Protein AF-A0A672RVX0-F1 (afdb_monomer)

InterPro domains:
  IPR001283 Cysteine-rich secretory protein-related [PTHR10334] (12-126)
  IPR014044 CAP domain [PF00188] (15-105)
  IPR014044 CAP domain [SM00198] (9-116)
  IPR034113 Golgi-associated plant pathogenesis-related protein 1, SCP domain [cd05382] (9-114)
  IPR035940 CAP superfamily [G3DSA:3.40.33.10] (7-69)
  IPR035940 CAP superfamily [G3DSA:3.40.33.10] (70-128)
  IPR035940 CAP superfamily [SSF55797] (7-125)

Mean predicted aligned error: 6.08 Å

Radius of gyration: 14.66 Å; Cα contacts (8 Å, |Δi|>4): 243; chains: 1; bounding box: 44×23×43 Å

Foldseek 3Di:
DDPVVVVVVVVVVLQVVLQVLLVLQVAHRADEDPVQQVVQQVVQVVCVVVVHDDDDPPQFAKFKDKDQAQDDDHRDGDNLFSNFRPWHYKHKHWDDPVPRIIIIMITIPPHDPDPPPPSSVVGGGPRDD

Sequence (129 aa):
MTKSENLSQFRQSLLEAQNDYRRQHGAQPLSLCSVLSKEALDWAAHLISINALKNSSKGYGETMSYKWTSTMVPPTGNFTQMIWRSTEQVGVGLASDGKGKFITVAFYKPPGNITNPGYFEDNVKPAGR

Solvent-accessible surface area (backbone atoms only — not comparable to full-atom values): 7042 Å² total; per-residue (Å²): 136,52,77,67,57,54,50,53,52,52,52,49,54,50,50,50,55,42,31,54,54,10,50,44,31,78,18,64,66,62,44,84,34,69,68,42,18,51,54,18,25,56,48,18,44,49,34,57,76,71,72,49,90,76,83,75,93,79,74,54,18,75,27,56,27,75,49,85,40,96,63,93,61,77,52,69,68,42,70,63,48,63,36,19,37,78,31,46,33,35,9,60,11,72,24,66,77,85,80,42,42,36,28,20,22,34,30,28,39,52,52,41,85,56,86,55,90,65,48,51,69,75,21,51,52,71,71,63,132

Structure (mmCIF, N/CA/C/O backbone):
data_AF-A0A672RVX0-F1
#
_entry.id   AF-A0A672RVX0-F1
#
loop_
_atom_site.group_PDB
_atom_site.id
_atom_site.type_symbol
_atom_site.label_atom_id
_atom_site.label_alt_id
_atom_site.label_comp_id
_atom_site.label_asym_id
_atom_site.label_entity_id
_atom_site.label_seq_id
_atom_site.pdbx_PDB_ins_code
_atom_site.Cartn_x
_atom_site.Cartn_y
_atom_site.Cartn_z
_atom_site.occupancy
_atom_site.B_iso_or_equiv
_atom_site.auth_seq_id
_atom_site.auth_comp_id
_atom_site.auth_asym_id
_atom_site.auth_atom_id
_atom_site.pdbx_PDB_model_num
ATOM 1 N N . MET A 1 1 ? 23.804 -8.366 2.543 1.00 47.56 1 MET A N 1
ATOM 2 C CA . MET A 1 1 ? 22.341 -8.208 2.418 1.00 47.56 1 MET A CA 1
ATOM 3 C C . MET A 1 1 ? 21.969 -8.230 0.948 1.00 47.56 1 MET A C 1
ATOM 5 O O . MET A 1 1 ? 22.509 -7.459 0.162 1.00 47.56 1 MET A O 1
ATOM 9 N N . THR A 1 2 ? 21.106 -9.160 0.572 1.00 58.62 2 THR A N 1
ATOM 10 C CA . THR A 1 2 ? 20.549 -9.351 -0.768 1.00 58.62 2 THR A CA 1
ATOM 11 C C . THR A 1 2 ? 19.379 -8.388 -1.009 1.00 58.62 2 THR A C 1
ATOM 13 O O . THR A 1 2 ? 18.744 -7.898 -0.075 1.00 58.62 2 THR A O 1
ATOM 16 N N . LYS A 1 3 ? 19.049 -8.114 -2.279 1.00 62.38 3 LYS A N 1
ATOM 17 C CA . LYS A 1 3 ? 17.917 -7.242 -2.658 1.00 62.38 3 LYS A CA 1
ATOM 18 C C . LYS A 1 3 ? 16.581 -7.709 -2.052 1.00 62.38 3 LYS A C 1
ATOM 20 O O . LYS A 1 3 ? 15.742 -6.877 -1.715 1.00 62.38 3 LYS A O 1
ATOM 25 N N . SER A 1 4 ? 16.399 -9.021 -1.894 1.00 61.78 4 SER A N 1
ATOM 26 C CA . SER A 1 4 ? 15.227 -9.636 -1.258 1.00 61.78 4 SER A CA 1
ATOM 27 C C . SER A 1 4 ? 15.161 -9.385 0.249 1.00 61.78 4 SER A C 1
ATOM 29 O O . SER A 1 4 ? 14.084 -9.077 0.754 1.00 61.78 4 SER A O 1
ATOM 31 N N . GLU A 1 5 ? 16.292 -9.456 0.957 1.00 61.78 5 GLU A N 1
ATOM 32 C CA . GLU A 1 5 ? 16.358 -9.151 2.395 1.00 61.78 5 GLU A CA 1
ATOM 33 C C . GLU A 1 5 ? 16.015 -7.678 2.661 1.00 61.78 5 GLU A C 1
ATOM 35 O O . GLU A 1 5 ? 15.203 -7.384 3.537 1.00 61.78 5 GLU A O 1
ATOM 40 N N . ASN A 1 6 ? 16.525 -6.764 1.827 1.00 77.38 6 ASN A N 1
ATOM 41 C CA . ASN A 1 6 ? 16.226 -5.332 1.932 1.00 77.38 6 ASN A CA 1
ATOM 42 C C . ASN A 1 6 ? 14.737 -5.022 1.697 1.00 77.38 6 ASN A C 1
ATOM 44 O O . ASN A 1 6 ? 14.159 -4.187 2.390 1.00 77.38 6 ASN A O 1
ATOM 48 N N . LEU A 1 7 ? 14.086 -5.705 0.746 1.00 77.00 7 LEU A N 1
ATOM 49 C CA . LEU A 1 7 ? 12.658 -5.506 0.477 1.00 77.00 7 LEU A CA 1
ATOM 50 C C . LEU A 1 7 ? 11.775 -6.037 1.612 1.00 77.00 7 LEU A C 1
ATOM 52 O O . LEU A 1 7 ? 10.758 -5.425 1.935 1.00 77.00 7 LEU A O 1
ATOM 56 N N . SER A 1 8 ? 12.145 -7.169 2.215 1.00 82.75 8 SER A N 1
ATOM 57 C CA . SER A 1 8 ? 11.414 -7.720 3.358 1.00 82.75 8 SER A CA 1
ATOM 58 C C . SER A 1 8 ? 11.488 -6.788 4.566 1.00 82.75 8 SER A C 1
ATOM 60 O O . SER A 1 8 ? 10.459 -6.493 5.167 1.00 82.75 8 SER A O 1
ATOM 62 N N . GLN A 1 9 ? 12.681 -6.276 4.879 1.00 84.31 9 GLN A N 1
ATOM 63 C CA . GLN A 1 9 ? 12.872 -5.302 5.957 1.00 84.31 9 GLN A CA 1
ATOM 64 C C . GLN A 1 9 ? 12.081 -4.020 5.693 1.00 84.31 9 GLN A C 1
ATOM 66 O O . GLN A 1 9 ? 11.354 -3.559 6.564 1.00 84.31 9 GLN A O 1
ATOM 71 N N . PHE A 1 10 ? 12.131 -3.497 4.465 1.00 84.06 10 PHE A N 1
ATOM 72 C CA . PHE A 1 10 ? 11.356 -2.321 4.073 1.00 84.06 10 PHE A CA 1
ATOM 73 C C . PHE A 1 10 ? 9.845 -2.507 4.280 1.00 84.06 10 PHE A C 1
ATOM 75 O O . PHE A 1 10 ? 9.184 -1.643 4.856 1.00 84.06 10 PHE A O 1
ATOM 82 N N . ARG A 1 11 ? 9.293 -3.643 3.831 1.00 86.44 11 ARG A N 1
ATOM 83 C CA . ARG A 1 11 ? 7.872 -3.977 4.015 1.00 86.44 11 ARG A CA 1
ATOM 84 C C . ARG A 1 11 ? 7.495 -4.047 5.490 1.00 86.44 11 ARG A C 1
ATOM 86 O O . ARG A 1 11 ? 6.448 -3.529 5.865 1.00 86.44 11 ARG A O 1
ATOM 93 N N . GLN A 1 12 ? 8.351 -4.666 6.298 1.00 88.31 12 GLN A N 1
ATOM 94 C CA . GLN A 1 12 ? 8.126 -4.830 7.727 1.00 88.31 12 GLN A CA 1
ATOM 95 C C . GLN A 1 12 ? 8.158 -3.483 8.459 1.00 88.31 12 GLN A C 1
ATOM 97 O O . GLN A 1 12 ? 7.202 -3.156 9.154 1.00 88.31 12 GLN A O 1
ATOM 102 N N . SER A 1 13 ? 9.178 -2.652 8.230 1.00 86.88 13 SER A N 1
ATOM 103 C CA . SER A 1 13 ? 9.273 -1.328 8.862 1.00 86.88 13 SER A CA 1
ATOM 104 C C . SER A 1 13 ? 8.117 -0.404 8.473 1.00 86.88 13 SER A C 1
ATOM 106 O O . SER A 1 13 ? 7.640 0.382 9.287 1.00 86.88 13 SER A O 1
ATOM 108 N N . LEU A 1 14 ? 7.631 -0.502 7.233 1.00 86.12 14 LEU A N 1
ATOM 109 C CA . LEU A 1 14 ? 6.456 0.241 6.782 1.00 86.12 14 LEU A CA 1
ATOM 110 C C . LEU A 1 14 ? 5.186 -0.237 7.493 1.00 86.12 14 LEU A C 1
ATOM 112 O O . LEU A 1 14 ? 4.412 0.596 7.962 1.00 86.12 14 LEU A O 1
ATOM 116 N N . LEU A 1 15 ? 4.983 -1.556 7.592 1.00 90.62 15 LEU A N 1
ATOM 117 C CA . LEU A 1 15 ? 3.854 -2.138 8.316 1.00 90.62 15 LEU A CA 1
ATOM 118 C C . LEU A 1 15 ? 3.855 -1.699 9.786 1.00 90.62 15 LEU A C 1
ATOM 120 O O . LEU A 1 15 ? 2.819 -1.299 10.310 1.00 90.62 15 LEU A O 1
ATOM 124 N N . GLU A 1 16 ? 5.014 -1.757 10.439 1.00 91.25 16 GLU A N 1
ATOM 125 C CA . GLU A 1 16 ? 5.192 -1.350 11.834 1.00 91.25 16 GLU A CA 1
ATOM 126 C C . GLU A 1 16 ? 4.850 0.124 12.029 1.00 91.25 16 GLU A C 1
ATOM 128 O O . GLU A 1 16 ? 3.976 0.440 12.834 1.00 91.25 16 GLU A O 1
ATOM 133 N N . ALA A 1 17 ? 5.428 1.012 11.214 1.00 88.25 17 ALA A N 1
ATOM 134 C CA . ALA A 1 17 ? 5.131 2.439 11.278 1.00 88.25 17 ALA A CA 1
ATOM 135 C C . ALA A 1 17 ? 3.636 2.729 11.049 1.00 88.25 17 ALA A C 1
ATOM 137 O O . ALA A 1 17 ? 3.040 3.549 11.745 1.00 88.25 17 ALA A O 1
ATOM 138 N N . GLN A 1 18 ? 2.992 2.041 10.102 1.00 88.81 18 GLN A N 1
ATOM 139 C CA . GLN A 1 18 ? 1.549 2.170 9.885 1.00 88.81 18 GLN A CA 1
ATOM 140 C C . GLN A 1 18 ? 0.739 1.709 11.092 1.00 88.81 18 GLN A C 1
ATOM 142 O O . GLN A 1 18 ? -0.209 2.385 11.487 1.00 88.81 18 GLN A O 1
ATOM 147 N N . ASN A 1 19 ? 1.110 0.579 11.686 1.00 93.19 19 ASN A N 1
ATOM 148 C CA . ASN A 1 19 ? 0.428 0.027 12.848 1.00 93.19 19 ASN A CA 1
ATOM 149 C C . ASN A 1 19 ? 0.618 0.891 14.101 1.00 93.19 19 ASN A C 1
ATOM 151 O O . ASN A 1 19 ? -0.313 0.997 14.902 1.00 93.19 19 ASN A O 1
ATOM 155 N N . ASP A 1 20 ? 1.752 1.580 14.231 1.00 91.19 20 ASP A N 1
ATOM 156 C CA . ASP A 1 20 ? 1.969 2.593 15.264 1.00 91.19 20 ASP A CA 1
ATOM 157 C C . ASP A 1 20 ? 0.976 3.747 15.138 1.00 91.19 20 ASP A C 1
ATOM 159 O O . ASP A 1 20 ? 0.311 4.092 16.119 1.00 91.19 20 ASP A O 1
ATOM 163 N N . TYR A 1 21 ? 0.805 4.295 13.930 1.00 88.50 21 TYR A N 1
ATOM 164 C CA . TYR A 1 21 ? -0.209 5.320 13.684 1.00 88.50 21 TYR A CA 1
ATOM 165 C C . TYR A 1 21 ? -1.622 4.778 13.917 1.00 88.50 21 TYR A C 1
ATOM 167 O O . TYR A 1 21 ? -2.413 5.397 14.618 1.00 88.50 21 TYR A O 1
ATOM 175 N N . ARG A 1 22 ? -1.960 3.592 13.407 1.00 92.44 22 ARG A N 1
ATOM 176 C CA . ARG A 1 22 ? -3.296 2.999 13.602 1.00 92.44 22 ARG A CA 1
ATOM 177 C C . ARG A 1 22 ? -3.659 2.849 15.072 1.00 92.44 22 ARG A C 1
ATOM 179 O O . ARG A 1 22 ? -4.777 3.189 15.453 1.00 92.44 22 ARG A O 1
ATOM 186 N N . ARG A 1 23 ? -2.705 2.435 15.904 1.00 92.44 23 ARG A N 1
ATOM 187 C CA . ARG A 1 23 ? -2.879 2.333 17.355 1.00 92.44 23 ARG A CA 1
ATOM 188 C C . ARG A 1 23 ? -3.187 3.682 18.006 1.00 92.44 23 ARG A C 1
ATOM 190 O O . ARG A 1 23 ? -4.106 3.742 18.816 1.00 92.44 23 ARG A O 1
ATOM 197 N N . GLN A 1 24 ? -2.497 4.756 17.615 1.00 89.88 24 GLN A N 1
ATOM 198 C CA . GLN A 1 24 ? -2.790 6.118 18.102 1.00 89.88 24 GLN A CA 1
ATOM 199 C C . GLN A 1 24 ? -4.215 6.578 17.743 1.00 89.88 24 GLN A C 1
ATOM 201 O O . GLN A 1 24 ? -4.802 7.407 18.435 1.00 89.88 24 GLN A O 1
ATOM 206 N N . HIS A 1 25 ? -4.789 6.007 16.683 1.00 89.25 25 HIS A N 1
ATOM 207 C CA . HIS A 1 25 ? -6.124 6.313 16.170 1.00 89.25 25 HIS A CA 1
ATOM 208 C C . HIS A 1 25 ? -7.182 5.240 16.507 1.00 89.25 25 HIS A C 1
ATOM 210 O O . HIS A 1 25 ? -8.287 5.269 15.967 1.00 89.25 25 HIS A O 1
ATOM 216 N N . GLY A 1 26 ? -6.877 4.273 17.384 1.00 89.12 26 GLY A N 1
ATOM 217 C CA . GLY A 1 26 ? -7.833 3.236 17.803 1.00 89.12 26 GLY A CA 1
ATOM 218 C C . GLY A 1 26 ? -8.249 2.251 16.696 1.00 89.12 26 GLY A C 1
ATOM 219 O O . GLY A 1 26 ? -9.314 1.623 16.780 1.00 89.12 26 GLY A O 1
ATOM 220 N N . ALA A 1 27 ? -7.432 2.123 15.650 1.00 91.00 27 ALA A N 1
ATOM 221 C CA . ALA A 1 27 ? -7.591 1.154 14.575 1.00 91.00 27 ALA A CA 1
ATOM 222 C C . ALA A 1 27 ? -6.754 -0.110 14.845 1.00 91.00 27 ALA A C 1
ATOM 224 O O . ALA A 1 27 ? -5.647 -0.044 15.378 1.00 91.00 27 ALA A O 1
ATOM 225 N N . GLN A 1 28 ? -7.289 -1.274 14.468 1.00 92.69 28 GLN A N 1
ATOM 226 C CA . GLN A 1 28 ? -6.600 -2.562 14.621 1.00 92.69 28 GLN A CA 1
ATOM 227 C C . GLN A 1 28 ? -5.377 -2.644 13.699 1.00 92.69 28 GLN A C 1
ATOM 229 O O . GLN A 1 28 ? -5.440 -2.088 12.602 1.00 92.69 28 GLN A O 1
ATOM 234 N N . PRO A 1 29 ? -4.282 -3.323 14.082 1.00 95.56 29 PRO A N 1
ATOM 235 C CA . PRO A 1 29 ? -3.102 -3.442 13.231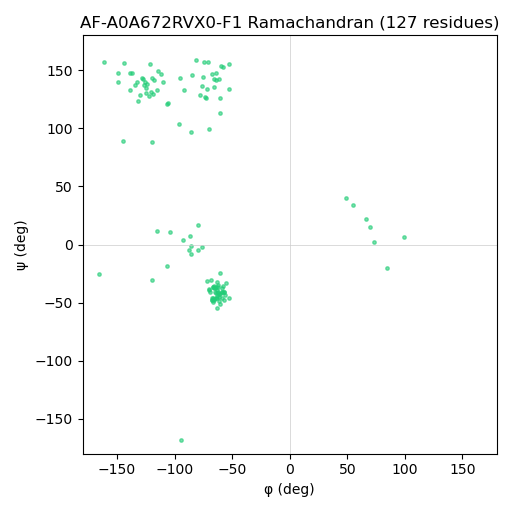 1.00 95.56 29 PRO A CA 1
ATOM 236 C C . PRO A 1 29 ? -3.429 -4.155 11.911 1.00 95.56 29 PRO A C 1
ATOM 238 O O . PRO A 1 29 ? -4.208 -5.104 11.874 1.00 95.56 29 PRO A O 1
ATOM 241 N N . LEU A 1 30 ? -2.814 -3.692 10.826 1.00 94.81 30 LEU A N 1
ATOM 242 C CA . LEU A 1 30 ? -2.840 -4.344 9.524 1.00 94.81 30 LEU A CA 1
ATOM 243 C C . LEU A 1 30 ? -1.939 -5.575 9.521 1.00 94.81 30 LEU A C 1
ATOM 245 O O . LEU A 1 30 ? -0.953 -5.655 10.261 1.00 94.81 30 LEU A O 1
ATOM 249 N N . SER A 1 31 ? -2.237 -6.486 8.602 1.00 94.25 31 SER A N 1
ATOM 250 C CA . SER A 1 31 ? -1.371 -7.604 8.235 1.00 94.25 31 SER A CA 1
ATOM 251 C C . SER A 1 31 ? -0.821 -7.436 6.815 1.00 94.25 31 SER A C 1
ATOM 253 O O . SER A 1 31 ? -1.481 -6.883 5.930 1.00 94.25 31 SER A O 1
ATOM 255 N N . LEU A 1 32 ? 0.407 -7.911 6.584 1.00 93.12 32 LEU A N 1
ATOM 256 C CA . LEU A 1 32 ? 0.996 -7.955 5.245 1.00 93.12 32 LEU A CA 1
ATOM 257 C C . LEU A 1 32 ? 0.336 -9.059 4.410 1.00 93.12 32 LEU A C 1
ATOM 259 O O . LEU A 1 32 ? 0.347 -10.228 4.788 1.00 93.12 32 LEU A O 1
ATOM 263 N N . CYS A 1 33 ? -0.172 -8.697 3.234 1.00 94.19 33 CYS A N 1
ATOM 264 C CA . CYS A 1 33 ? -0.759 -9.627 2.275 1.00 94.19 33 CYS A CA 1
ATOM 265 C C . CYS A 1 33 ? 0.176 -9.829 1.077 1.00 94.19 33 CYS A C 1
ATOM 267 O O . CYS A 1 33 ? 0.529 -8.885 0.360 1.00 94.19 33 CYS A O 1
ATOM 269 N N . SER A 1 34 ? 0.584 -11.078 0.844 1.00 91.88 34 SER A N 1
ATOM 270 C CA . SER A 1 34 ? 1.504 -11.449 -0.239 1.00 91.88 34 SER A CA 1
ATOM 271 C C . SER A 1 34 ? 0.897 -11.224 -1.626 1.00 91.88 34 SER A C 1
ATOM 273 O O . SER A 1 34 ? 1.598 -10.755 -2.523 1.00 91.88 34 SER A O 1
ATOM 275 N N . VAL A 1 35 ? -0.406 -11.481 -1.784 1.00 92.88 35 VAL A N 1
ATOM 276 C CA . VAL A 1 35 ? -1.148 -11.242 -3.032 1.00 92.88 35 VAL A CA 1
ATOM 277 C C . VAL A 1 35 ? -1.155 -9.751 -3.360 1.00 92.88 35 VAL A C 1
ATOM 279 O O . VAL A 1 35 ? -0.647 -9.362 -4.409 1.00 92.88 35 VAL A O 1
ATOM 282 N N . LEU A 1 36 ? -1.603 -8.907 -2.423 1.00 92.00 36 LEU A N 1
ATOM 283 C CA . LEU A 1 36 ? -1.582 -7.450 -2.597 1.00 92.00 36 LEU A CA 1
ATOM 284 C C . LEU A 1 36 ? -0.163 -6.922 -2.844 1.00 92.00 36 LEU A C 1
ATOM 286 O O . LEU A 1 36 ? 0.028 -6.021 -3.651 1.00 92.00 36 LEU A O 1
ATOM 290 N N . SER A 1 37 ? 0.849 -7.491 -2.183 1.00 91.62 37 SER A N 1
ATOM 291 C CA . SER A 1 37 ? 2.248 -7.076 -2.358 1.00 91.62 37 SER A CA 1
ATOM 292 C C . SER A 1 37 ? 2.786 -7.393 -3.749 1.00 91.62 37 SER A C 1
ATOM 294 O O . SER A 1 37 ? 3.567 -6.612 -4.294 1.00 91.62 37 SER A O 1
ATOM 296 N N . LYS A 1 38 ? 2.384 -8.531 -4.327 1.00 92.25 38 LYS A N 1
ATOM 297 C CA . LYS A 1 38 ? 2.719 -8.880 -5.709 1.00 92.25 38 LYS A CA 1
ATOM 298 C C . LYS A 1 38 ? 2.043 -7.916 -6.678 1.00 92.25 38 LYS A C 1
ATOM 300 O O . LYS A 1 38 ? 2.706 -7.346 -7.532 1.00 92.25 38 LYS A O 1
ATOM 305 N N . GLU A 1 39 ? 0.756 -7.654 -6.486 1.00 92.75 39 GLU A N 1
ATOM 306 C CA . GLU A 1 39 ? 0.015 -6.740 -7.355 1.00 92.75 39 GLU A CA 1
ATOM 307 C C . GLU A 1 39 ? 0.513 -5.294 -7.269 1.00 92.75 39 GLU A C 1
ATOM 309 O O . GLU A 1 39 ? 0.583 -4.609 -8.288 1.00 92.75 39 GLU A O 1
ATOM 314 N N . ALA A 1 40 ? 0.890 -4.837 -6.075 1.00 91.31 40 ALA A N 1
ATOM 315 C CA . ALA A 1 40 ? 1.499 -3.529 -5.873 1.00 91.31 40 ALA A CA 1
ATOM 316 C C . ALA A 1 40 ? 2.878 -3.440 -6.544 1.00 91.31 40 ALA A C 1
ATOM 318 O O . ALA A 1 40 ? 3.238 -2.390 -7.073 1.00 91.31 40 ALA A O 1
ATOM 319 N N . LEU A 1 41 ? 3.653 -4.532 -6.549 1.00 91.94 41 LEU A N 1
ATOM 320 C CA . LEU A 1 41 ? 4.941 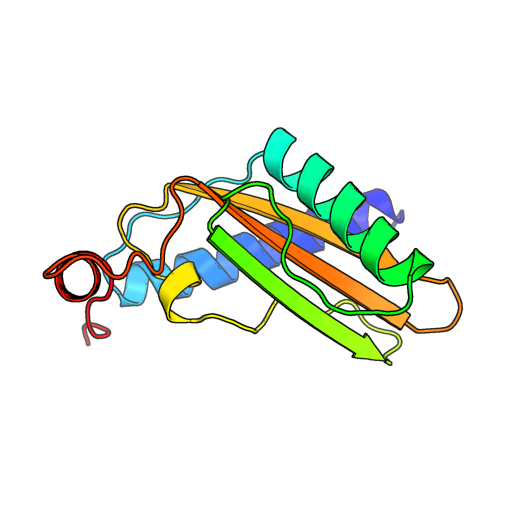-4.596 -7.245 1.00 91.94 41 LEU A CA 1
ATOM 321 C C . LEU A 1 41 ? 4.753 -4.499 -8.761 1.00 91.94 41 LEU A C 1
ATOM 323 O O . LEU A 1 41 ? 5.424 -3.688 -9.401 1.00 91.94 41 LEU A O 1
ATOM 327 N N . ASP A 1 42 ? 3.822 -5.278 -9.311 1.00 92.62 42 ASP A N 1
ATOM 328 C CA . ASP A 1 42 ? 3.494 -5.250 -10.738 1.00 92.62 42 ASP A CA 1
ATOM 329 C C . ASP A 1 42 ? 3.034 -3.845 -11.157 1.00 92.62 42 ASP A C 1
ATOM 331 O O . ASP A 1 42 ? 3.455 -3.319 -12.190 1.00 92.62 42 ASP A O 1
ATOM 335 N N . TRP A 1 43 ? 2.233 -3.184 -10.313 1.00 92.44 43 TRP A N 1
ATOM 336 C CA . TRP A 1 43 ? 1.809 -1.810 -10.557 1.00 92.44 43 TRP A CA 1
ATOM 337 C C . TRP A 1 43 ? 2.965 -0.811 -10.489 1.00 92.44 43 TRP A C 1
ATOM 339 O O . TRP A 1 43 ? 3.114 0.010 -11.390 1.00 92.44 43 TRP A O 1
ATOM 349 N N . ALA A 1 44 ? 3.829 -0.898 -9.474 1.00 90.12 44 ALA A N 1
ATOM 350 C CA . ALA A 1 44 ? 5.003 -0.037 -9.364 1.00 90.12 44 ALA A CA 1
ATOM 351 C C . A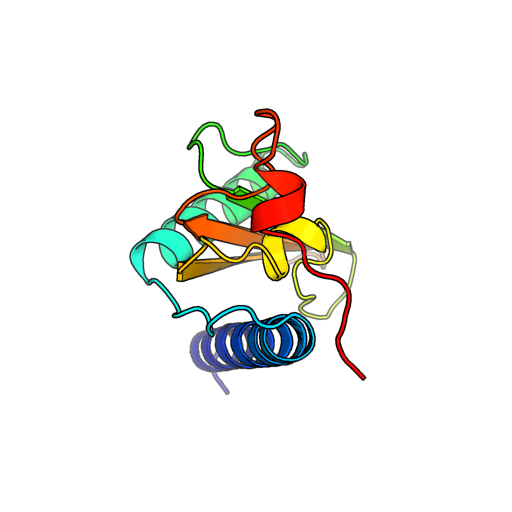LA A 1 44 ? 5.910 -0.155 -10.604 1.00 90.12 44 ALA A C 1
ATOM 353 O O . ALA A 1 44 ? 6.387 0.857 -11.120 1.00 90.12 44 ALA A O 1
ATOM 354 N N . ALA A 1 45 ? 6.106 -1.373 -11.119 1.00 91.38 45 ALA A N 1
ATOM 355 C CA . ALA A 1 45 ? 6.873 -1.615 -12.339 1.00 91.38 45 ALA A CA 1
ATOM 356 C C . ALA A 1 45 ? 6.203 -0.997 -13.578 1.00 91.38 45 ALA A C 1
ATOM 358 O O . ALA A 1 45 ? 6.877 -0.370 -14.397 1.00 91.38 45 ALA A O 1
ATOM 359 N N . HIS A 1 46 ? 4.877 -1.101 -13.684 1.00 91.00 46 HIS A N 1
ATOM 360 C CA . HIS A 1 46 ? 4.108 -0.454 -14.749 1.00 91.00 46 HIS A CA 1
ATOM 361 C C . HIS A 1 46 ? 4.210 1.075 -14.713 1.00 91.00 46 HIS A C 1
ATOM 363 O O . HIS A 1 46 ? 4.403 1.705 -15.746 1.00 91.00 46 HIS A O 1
ATOM 369 N N . LEU A 1 47 ? 4.146 1.697 -13.533 1.00 89.50 47 LEU A N 1
ATOM 370 C CA . LEU A 1 47 ? 4.309 3.152 -13.395 1.00 89.50 47 LEU A CA 1
ATOM 371 C C . LEU A 1 47 ? 5.704 3.628 -13.834 1.00 89.50 47 LEU A C 1
ATOM 373 O O . LEU A 1 47 ? 5.861 4.728 -14.376 1.00 89.50 47 LEU A O 1
ATOM 377 N N . ILE A 1 48 ? 6.727 2.793 -13.632 1.00 88.62 48 ILE A N 1
ATOM 378 C CA . ILE A 1 48 ? 8.067 3.055 -14.158 1.00 88.62 48 ILE A CA 1
ATOM 379 C C . ILE A 1 48 ? 8.076 2.981 -15.682 1.00 88.62 48 ILE A C 1
ATOM 381 O O . ILE A 1 48 ? 8.590 3.911 -16.305 1.00 88.62 48 ILE A O 1
ATOM 385 N N . SER A 1 49 ? 7.491 1.935 -16.275 1.00 89.50 49 SER A N 1
ATOM 386 C CA . SER A 1 49 ? 7.537 1.713 -17.727 1.00 89.50 49 SER A CA 1
ATOM 387 C C . SER A 1 49 ? 6.821 2.805 -18.521 1.00 89.50 49 SER A C 1
ATOM 389 O O . SER A 1 49 ? 7.308 3.220 -19.569 1.00 89.50 49 SER A O 1
ATOM 391 N N . ILE A 1 50 ? 5.707 3.323 -18.002 1.00 89.62 50 ILE A N 1
ATOM 392 C CA . ILE A 1 50 ? 4.955 4.409 -18.648 1.00 89.62 50 ILE A CA 1
ATOM 393 C C . ILE A 1 50 ? 5.456 5.806 -18.261 1.00 89.62 50 ILE A C 1
ATOM 395 O O . ILE A 1 50 ? 4.929 6.801 -18.749 1.00 89.62 50 ILE A O 1
ATOM 399 N N . ASN A 1 51 ? 6.420 5.889 -17.340 1.00 85.25 51 ASN A N 1
ATOM 400 C CA . ASN A 1 51 ? 6.928 7.133 -16.768 1.00 85.25 51 ASN A CA 1
ATOM 401 C C . ASN A 1 51 ? 5.827 8.103 -16.274 1.00 85.25 51 ASN A C 1
ATOM 403 O O . ASN A 1 51 ? 5.937 9.315 -16.437 1.00 85.25 51 ASN A O 1
ATOM 407 N N . ALA A 1 52 ? 4.773 7.575 -15.648 1.00 80.44 52 ALA A N 1
ATOM 408 C CA . ALA A 1 52 ? 3.625 8.351 -15.180 1.00 80.44 52 ALA A CA 1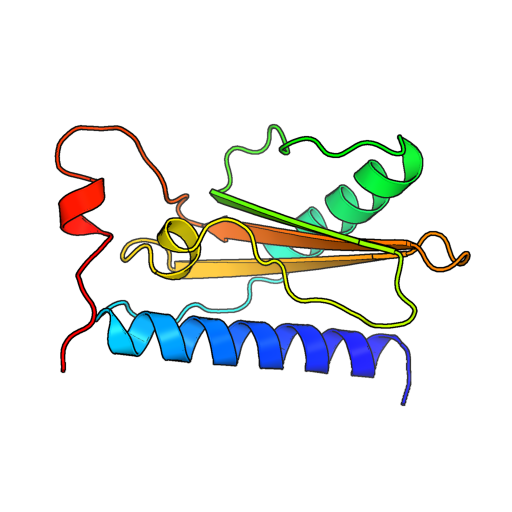
ATOM 409 C C . ALA A 1 52 ? 3.087 7.792 -13.860 1.00 80.44 52 ALA A C 1
ATOM 411 O O . ALA A 1 52 ? 3.267 6.613 -13.559 1.00 80.44 52 ALA A O 1
ATOM 412 N N . LEU A 1 53 ? 2.404 8.636 -13.086 1.00 78.81 53 LEU A N 1
ATOM 413 C CA . LEU A 1 53 ? 1.724 8.246 -11.852 1.00 78.81 53 LEU A CA 1
ATOM 414 C C . LEU A 1 53 ? 0.227 8.217 -12.105 1.00 78.81 53 LEU A C 1
ATOM 416 O O . LEU A 1 53 ? -0.358 9.218 -12.510 1.00 78.81 53 LEU A O 1
ATOM 420 N N . LYS A 1 54 ? -0.384 7.061 -11.875 1.00 81.31 54 LYS A N 1
ATOM 421 C CA . LYS A 1 54 ? -1.824 6.866 -12.005 1.00 81.31 54 LYS A CA 1
ATOM 422 C C . LYS A 1 54 ? -2.293 5.811 -11.016 1.00 81.31 54 LYS A C 1
ATOM 424 O O . LYS A 1 54 ? -1.556 4.870 -10.725 1.00 81.31 54 LYS A O 1
ATOM 429 N N . ASN A 1 55 ? -3.519 5.970 -10.533 1.00 76.81 55 ASN A N 1
ATOM 430 C CA . ASN A 1 55 ? -4.168 4.969 -9.690 1.00 76.81 55 ASN A CA 1
ATOM 431 C C . ASN A 1 55 ? -4.366 3.680 -10.486 1.00 76.81 55 ASN A C 1
ATOM 433 O O . ASN A 1 55 ? -4.588 3.720 -11.704 1.00 76.81 55 ASN A O 1
ATOM 437 N N . SER A 1 56 ? -4.293 2.543 -9.807 1.00 77.06 56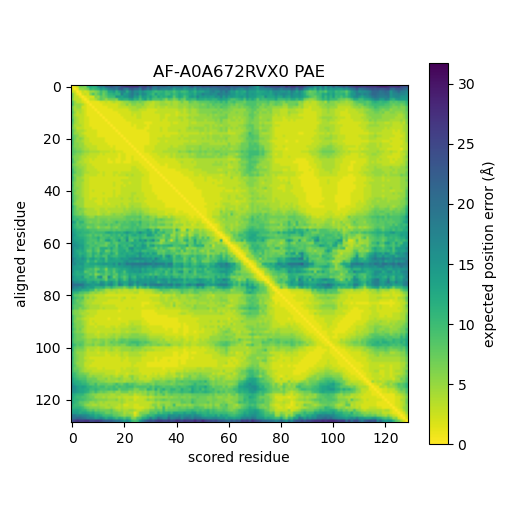 SER A N 1
ATOM 438 C CA . SER A 1 56 ? -4.654 1.276 -10.413 1.00 77.06 56 SER A CA 1
ATOM 439 C C . SER A 1 56 ? -6.178 1.176 -10.507 1.00 77.06 56 SER A C 1
ATOM 441 O O . SER A 1 56 ? -6.925 1.644 -9.650 1.00 77.06 56 SER A O 1
ATOM 443 N N . SER A 1 57 ? -6.675 0.560 -11.577 1.00 80.69 57 SER A N 1
ATOM 444 C CA . SER A 1 57 ? -8.113 0.330 -11.768 1.00 80.69 57 SER A CA 1
ATOM 445 C C . SER A 1 57 ? -8.630 -0.874 -10.961 1.00 80.69 57 SER A C 1
ATOM 447 O O . SER A 1 57 ? -9.691 -1.402 -11.279 1.00 80.69 57 SER A O 1
ATOM 449 N N . LYS A 1 58 ? -7.880 -1.352 -9.951 1.00 74.56 58 LYS A N 1
ATOM 450 C CA . LYS A 1 58 ? -8.178 -2.594 -9.213 1.00 74.56 58 LYS A CA 1
ATOM 451 C C . LYS A 1 58 ? -9.156 -2.423 -8.049 1.00 74.56 58 LYS A C 1
ATOM 453 O O . LYS A 1 58 ? -9.576 -3.419 -7.470 1.00 74.56 58 LYS A O 1
ATOM 458 N N . GLY A 1 59 ? -9.515 -1.190 -7.695 1.00 74.31 59 GLY A N 1
ATOM 459 C CA . GLY A 1 59 ? -10.477 -0.924 -6.619 1.00 74.31 59 GLY A CA 1
ATOM 460 C C . GLY A 1 59 ? -9.958 -1.247 -5.213 1.00 74.31 59 GLY A C 1
ATOM 461 O O . GLY A 1 59 ? -10.748 -1.333 -4.274 1.00 74.31 59 GLY A O 1
ATOM 462 N N . TYR A 1 60 ? -8.644 -1.425 -5.047 1.00 75.31 60 TYR A N 1
ATOM 463 C CA . TYR A 1 60 ? -8.031 -1.396 -3.724 1.00 75.31 60 TYR A CA 1
ATOM 464 C C . TYR A 1 60 ? -8.042 0.030 -3.182 1.00 75.31 60 TYR A C 1
ATOM 466 O O . TYR A 1 60 ? -8.107 0.996 -3.938 1.00 75.31 60 TYR A O 1
ATOM 474 N N . GLY A 1 61 ? -7.968 0.172 -1.860 1.00 67.69 61 GLY A N 1
ATOM 475 C CA . GLY A 1 61 ? -7.513 1.437 -1.303 1.00 67.69 61 GLY A CA 1
ATOM 476 C C . GLY A 1 61 ? -6.057 1.596 -1.721 1.00 67.69 61 GLY A C 1
ATOM 477 O O . GLY A 1 61 ? -5.316 0.614 -1.658 1.00 67.69 61 GLY A O 1
ATOM 478 N N . GLU A 1 62 ? -5.626 2.768 -2.182 1.00 66.44 62 GLU A N 1
ATOM 479 C CA . GLU A 1 62 ? -4.268 2.925 -2.717 1.00 66.44 62 GLU A CA 1
ATOM 480 C C . GLU A 1 62 ? -3.572 4.158 -2.161 1.00 66.44 62 GLU A C 1
ATOM 482 O O . GLU A 1 62 ? -4.142 5.246 -2.040 1.00 66.44 62 GLU A O 1
ATOM 487 N N . THR A 1 63 ? -2.288 3.976 -1.871 1.00 66.75 63 THR A N 1
ATOM 488 C CA . THR A 1 63 ? -1.359 5.070 -1.615 1.00 66.75 63 THR A CA 1
ATOM 489 C C . THR A 1 63 ? -0.126 4.843 -2.473 1.00 66.75 63 THR A C 1
ATOM 491 O O . THR A 1 63 ? 0.468 3.765 -2.450 1.00 66.75 63 THR A O 1
ATOM 494 N N . MET A 1 64 ? 0.279 5.865 -3.222 1.00 67.25 64 MET A N 1
ATOM 495 C CA . MET A 1 64 ? 1.470 5.821 -4.066 1.00 67.25 64 MET A CA 1
ATOM 496 C C . MET A 1 64 ? 2.453 6.895 -3.625 1.00 67.25 64 MET A C 1
ATOM 498 O O . MET A 1 64 ? 2.058 8.011 -3.287 1.00 67.25 64 MET A O 1
ATOM 502 N N . SER A 1 65 ? 3.742 6.581 -3.682 1.00 60.62 65 SER A N 1
ATOM 503 C CA . S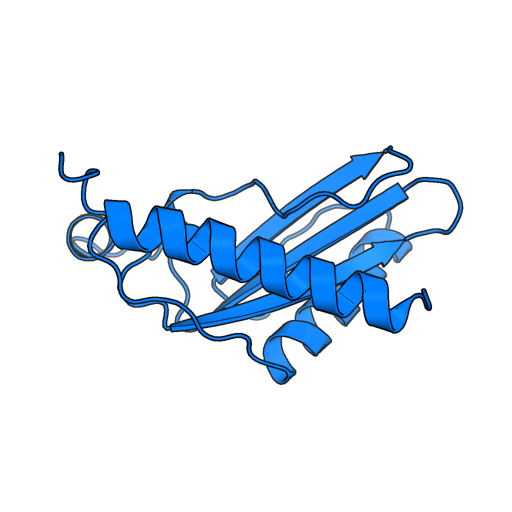ER A 1 65 ? 4.786 7.598 -3.613 1.00 60.62 65 SER A CA 1
ATOM 504 C C . SER A 1 65 ? 5.876 7.343 -4.623 1.00 60.62 65 SER A C 1
ATOM 506 O O . SER A 1 65 ? 6.207 6.210 -4.969 1.00 60.62 65 SER A O 1
ATOM 508 N N . TYR A 1 66 ? 6.439 8.445 -5.090 1.00 61.78 66 TYR A N 1
ATOM 509 C CA . TYR A 1 66 ? 7.484 8.477 -6.088 1.00 61.78 66 TYR A CA 1
ATOM 510 C C . TYR A 1 66 ? 8.554 9.445 -5.612 1.00 61.78 66 TYR A C 1
ATOM 512 O O . TYR A 1 66 ? 8.247 10.520 -5.094 1.00 61.78 66 TYR A O 1
ATOM 520 N N . LYS A 1 67 ? 9.820 9.072 -5.772 1.00 60.25 67 LYS A N 1
ATOM 521 C CA . LYS A 1 67 ? 10.925 9.980 -5.478 1.00 60.25 67 LYS A CA 1
ATOM 522 C C . LYS A 1 67 ? 12.108 9.668 -6.385 1.00 60.25 67 LYS A C 1
ATOM 524 O O . LYS A 1 67 ? 12.421 8.508 -6.649 1.00 60.25 67 LYS A O 1
ATOM 529 N N . TRP A 1 68 ? 12.759 10.726 -6.854 1.00 54.75 68 TRP A N 1
ATOM 530 C CA . TRP A 1 68 ? 14.083 10.666 -7.465 1.00 54.75 68 TRP A CA 1
ATOM 531 C C . TRP A 1 68 ? 15.111 10.732 -6.345 1.00 54.75 68 TRP A C 1
ATOM 533 O O . TRP A 1 68 ? 15.378 11.795 -5.788 1.00 54.75 68 TRP A O 1
ATOM 543 N N . THR A 1 69 ? 15.600 9.577 -5.918 1.00 56.41 69 THR A N 1
ATOM 544 C CA . THR A 1 69 ? 16.547 9.468 -4.810 1.00 56.41 69 THR A CA 1
ATOM 545 C C . THR A 1 69 ? 17.250 8.120 -4.884 1.00 56.41 69 THR A C 1
ATOM 547 O O . THR A 1 69 ? 16.728 7.174 -5.458 1.00 56.41 69 THR A O 1
ATOM 550 N N . SER A 1 70 ? 18.429 8.001 -4.286 1.00 58.00 70 SER A N 1
ATOM 551 C CA . SER A 1 70 ? 19.128 6.723 -4.141 1.00 58.00 70 SER A CA 1
ATOM 552 C C . SER A 1 70 ? 18.535 5.820 -3.047 1.00 58.00 70 SER A C 1
ATOM 554 O O . SER A 1 70 ? 19.028 4.710 -2.858 1.00 58.00 70 SER A O 1
ATOM 556 N N . THR A 1 71 ? 17.503 6.268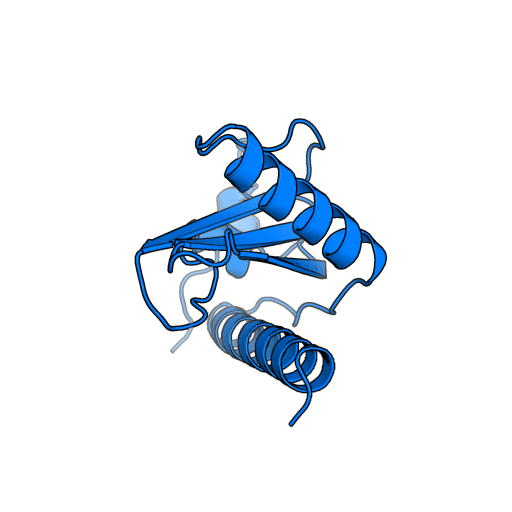 -2.318 1.00 62.47 71 THR A N 1
ATOM 557 C CA . THR A 1 71 ? 16.942 5.557 -1.159 1.00 62.47 71 THR A CA 1
ATOM 558 C C . THR A 1 71 ? 15.505 5.076 -1.369 1.00 62.47 71 THR A C 1
ATOM 560 O O . THR A 1 71 ? 14.704 5.678 -2.079 1.00 62.47 71 THR A O 1
ATOM 563 N N . MET A 1 72 ? 15.154 3.963 -0.721 1.00 65.00 72 MET A N 1
ATOM 564 C CA . MET A 1 72 ? 13.772 3.480 -0.695 1.00 65.00 72 MET A CA 1
ATOM 565 C C . MET A 1 72 ? 12.931 4.398 0.189 1.00 65.00 72 MET A C 1
ATOM 567 O O . MET A 1 72 ? 13.333 4.723 1.305 1.00 65.00 72 MET A O 1
ATOM 571 N N . VAL A 1 73 ? 11.754 4.794 -0.293 1.00 64.06 73 VAL A N 1
ATOM 572 C CA . VAL A 1 73 ? 10.864 5.707 0.431 1.00 64.06 73 VAL A CA 1
ATOM 573 C C . VAL A 1 73 ? 9.523 5.019 0.668 1.00 64.06 73 VAL A C 1
ATOM 575 O O . VAL A 1 73 ? 8.961 4.463 -0.284 1.00 64.06 73 VAL A O 1
ATOM 578 N N . PRO A 1 74 ? 8.989 5.037 1.901 1.00 63.19 74 PRO A N 1
ATOM 579 C CA . PRO A 1 74 ? 7.633 4.578 2.169 1.00 63.19 74 PRO A CA 1
ATOM 580 C C . PRO A 1 74 ? 6.588 5.355 1.345 1.00 63.19 74 PRO A C 1
ATOM 582 O O . PRO A 1 74 ? 6.819 6.518 1.009 1.00 63.19 74 PRO A O 1
ATOM 585 N N . PRO A 1 75 ? 5.431 4.747 1.030 1.00 59.44 75 PRO A N 1
ATOM 586 C CA . PRO A 1 75 ? 4.322 5.426 0.396 1.00 59.44 75 PRO A CA 1
ATOM 587 C C . PRO A 1 75 ? 3.675 6.406 1.390 1.00 59.44 75 PRO A C 1
ATOM 589 O O . PRO A 1 75 ? 2.883 6.025 2.246 1.00 59.44 75 PRO A O 1
ATOM 592 N N . THR A 1 76 ? 4.032 7.678 1.275 1.00 58.88 76 THR A N 1
ATOM 593 C CA . THR A 1 76 ? 3.442 8.842 1.934 1.00 58.88 76 THR A CA 1
ATOM 594 C C . THR A 1 76 ? 2.429 9.488 0.983 1.00 58.88 76 THR A C 1
ATOM 596 O O . THR A 1 76 ? 2.819 10.143 0.016 1.00 58.88 76 THR A O 1
ATOM 599 N N . GLY A 1 77 ? 1.127 9.296 1.200 1.00 57.69 77 GLY A N 1
ATOM 600 C CA . GLY A 1 77 ? 0.148 9.883 0.273 1.00 57.69 77 GLY A CA 1
ATOM 601 C C . GLY A 1 77 ? -1.308 9.944 0.718 1.00 57.69 77 GLY A C 1
ATOM 602 O O . GLY A 1 77 ? -1.991 10.852 0.284 1.00 57.69 77 GLY A O 1
ATOM 603 N N . ASN A 1 78 ? -1.791 9.080 1.613 1.00 74.62 78 ASN A N 1
ATOM 604 C CA . ASN A 1 78 ? -3.166 9.165 2.121 1.00 74.62 78 ASN A CA 1
ATOM 605 C C . ASN A 1 78 ? -3.197 8.744 3.590 1.00 74.62 78 ASN A C 1
ATOM 607 O O . ASN A 1 78 ? -3.374 7.566 3.902 1.00 74.62 78 ASN A O 1
ATOM 611 N N . PHE A 1 79 ? -3.008 9.707 4.494 1.00 77.44 79 PHE A N 1
ATOM 612 C CA . PHE A 1 79 ? -3.033 9.464 5.939 1.00 77.44 79 PHE A CA 1
ATOM 613 C C . PHE A 1 79 ? -4.315 8.742 6.375 1.00 77.44 79 PHE A C 1
ATOM 615 O O . PHE A 1 79 ? -4.252 7.725 7.058 1.00 77.44 79 PHE A O 1
ATOM 622 N N . THR A 1 80 ? -5.468 9.202 5.884 1.00 81.25 80 THR A N 1
ATOM 623 C CA . THR A 1 80 ? -6.789 8.619 6.161 1.00 81.25 80 THR A CA 1
ATOM 624 C C . THR A 1 80 ? -6.891 7.152 5.754 1.00 81.25 80 THR A C 1
ATOM 626 O O . THR A 1 80 ? -7.501 6.371 6.474 1.00 81.25 80 THR A O 1
ATOM 629 N N . GLN A 1 81 ? -6.246 6.743 4.657 1.00 84.75 81 GLN A N 1
ATOM 630 C CA . GLN A 1 81 ? -6.208 5.341 4.238 1.00 84.75 81 GLN A CA 1
ATOM 631 C C . GLN A 1 81 ? -5.357 4.489 5.190 1.00 84.75 81 GLN A C 1
ATOM 633 O O . GLN A 1 81 ? -5.733 3.360 5.501 1.00 84.75 81 GLN 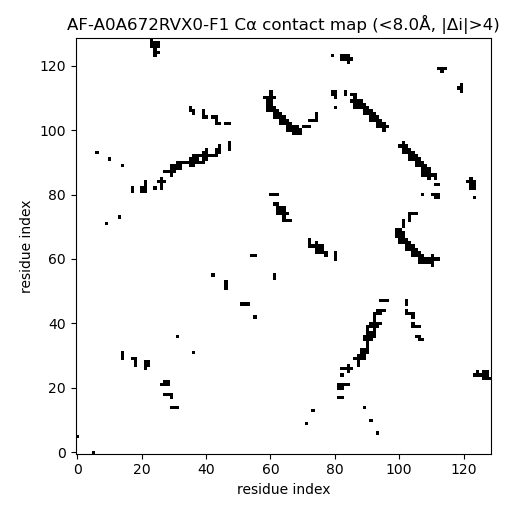A O 1
ATOM 638 N N . MET A 1 82 ? -4.226 5.012 5.671 1.00 84.38 82 MET A N 1
ATOM 639 C CA . MET A 1 82 ? -3.358 4.281 6.604 1.00 84.38 82 MET A CA 1
ATOM 640 C C . MET A 1 82 ? -4.089 3.979 7.915 1.00 84.38 82 MET A C 1
ATOM 642 O O . MET A 1 82 ? -3.992 2.869 8.440 1.00 84.38 82 MET A O 1
ATOM 646 N N . ILE A 1 83 ? -4.865 4.943 8.414 1.00 88.12 83 ILE A N 1
ATOM 647 C CA . ILE A 1 83 ? -5.609 4.807 9.673 1.00 88.12 83 ILE A CA 1
ATOM 648 C C . ILE A 1 83 ? -7.046 4.304 9.505 1.00 88.12 83 ILE A C 1
ATOM 650 O O . ILE A 1 83 ? -7.758 4.188 10.496 1.00 88.12 83 ILE A O 1
ATOM 654 N N . TRP A 1 84 ? -7.469 3.964 8.283 1.00 88.00 84 TRP A N 1
ATOM 655 C CA . TRP A 1 84 ? -8.845 3.554 8.011 1.00 88.00 84 TRP A CA 1
ATOM 656 C C . TRP A 1 84 ? -9.218 2.303 8.809 1.00 88.00 84 TRP A C 1
ATOM 658 O O . TRP A 1 84 ? -8.663 1.222 8.582 1.00 88.00 84 TRP A O 1
ATOM 668 N N . ARG A 1 85 ? -10.147 2.440 9.761 1.00 88.56 85 ARG A N 1
ATOM 669 C CA . ARG A 1 85 ? -10.432 1.405 10.767 1.00 88.56 85 ARG A CA 1
ATOM 670 C C . ARG A 1 85 ? -10.799 0.046 10.177 1.00 88.56 85 ARG A C 1
ATOM 672 O O . ARG A 1 85 ? -10.296 -0.962 10.657 1.00 88.56 85 ARG A O 1
ATOM 679 N N . SER A 1 86 ? -11.634 0.030 9.141 1.00 91.69 86 SER A N 1
ATOM 680 C CA . SER A 1 86 ? -12.130 -1.204 8.512 1.00 91.69 86 SER A CA 1
ATOM 681 C C . SER A 1 86 ? -11.140 -1.846 7.539 1.00 91.69 86 SER A C 1
ATOM 683 O O . SER A 1 86 ? -11.426 -2.908 7.003 1.00 91.69 86 SER A O 1
ATOM 685 N N . THR A 1 87 ? -9.996 -1.216 7.260 1.00 93.62 87 THR A N 1
ATOM 686 C CA . THR A 1 87 ? -8.929 -1.847 6.475 1.00 93.62 87 THR A CA 1
ATOM 687 C C . THR A 1 87 ? -8.181 -2.850 7.350 1.00 93.62 87 THR A C 1
ATOM 689 O O . THR A 1 87 ? -7.835 -2.533 8.487 1.00 93.62 87 THR A O 1
ATOM 692 N N . GLU A 1 88 ? -7.889 -4.031 6.806 1.00 93.69 88 GLU A N 1
ATOM 693 C CA . GLU A 1 88 ? -7.303 -5.160 7.546 1.00 93.69 88 GLU A CA 1
ATOM 694 C C . GLU A 1 88 ? -5.941 -5.596 6.993 1.00 93.69 88 GLU A C 1
ATOM 696 O O . GLU A 1 88 ? -5.075 -6.090 7.718 1.00 93.69 88 GLU A O 1
ATOM 701 N N . GLN A 1 89 ? -5.745 -5.429 5.687 1.00 93.81 89 GLN A N 1
ATOM 702 C CA . GLN A 1 89 ? -4.586 -5.934 4.966 1.00 93.81 89 GLN A CA 1
ATOM 703 C C . GLN A 1 89 ? -3.927 -4.825 4.161 1.00 93.81 89 GLN A C 1
ATOM 705 O O . GLN A 1 89 ? -4.608 -3.991 3.558 1.00 93.81 89 GLN A O 1
ATOM 710 N N . VAL A 1 90 ? -2.598 -4.872 4.101 1.00 93.81 90 VAL A N 1
ATOM 711 C CA . VAL A 1 90 ? -1.779 -4.035 3.225 1.00 93.81 90 VAL A CA 1
ATOM 712 C C . VAL A 1 90 ? -0.830 -4.898 2.403 1.00 93.81 90 VAL A C 1
ATOM 714 O O . VAL A 1 90 ? -0.285 -5.890 2.884 1.00 93.81 90 VAL A O 1
ATOM 717 N N . GLY A 1 91 ? -0.610 -4.530 1.148 1.00 92.12 91 GLY A N 1
ATOM 718 C CA . GLY A 1 91 ? 0.466 -5.071 0.328 1.00 92.12 91 GLY A CA 1
ATOM 719 C C . GLY A 1 91 ? 1.325 -3.961 -0.240 1.00 92.12 91 GLY A C 1
ATOM 720 O O . GLY A 1 91 ? 0.799 -2.936 -0.661 1.00 92.12 91 GLY A O 1
ATOM 721 N N . VAL A 1 92 ? 2.642 -4.168 -0.259 1.00 91.00 92 VAL A N 1
ATOM 722 C CA . VAL A 1 92 ? 3.604 -3.143 -0.680 1.00 91.00 92 VAL A CA 1
ATOM 723 C C . VAL A 1 92 ? 4.506 -3.649 -1.802 1.00 91.00 92 VAL A C 1
ATOM 725 O O . VAL A 1 92 ? 5.142 -4.710 -1.702 1.00 91.00 92 VAL A O 1
ATOM 728 N N . GLY A 1 93 ? 4.599 -2.837 -2.851 1.00 89.44 93 GLY A N 1
ATOM 729 C CA . GLY A 1 93 ? 5.474 -3.017 -4.000 1.00 89.44 93 GLY A CA 1
ATOM 730 C C . GLY A 1 93 ? 6.479 -1.880 -4.135 1.00 89.44 93 GLY A C 1
ATOM 731 O O . GLY A 1 93 ? 6.140 -0.723 -3.908 1.00 89.44 93 GLY A O 1
ATOM 732 N N . LEU A 1 94 ? 7.707 -2.218 -4.528 1.00 88.62 94 LEU A N 1
ATOM 733 C CA . LEU A 1 94 ? 8.786 -1.272 -4.806 1.00 88.62 94 LEU A CA 1
ATOM 734 C C . LEU A 1 94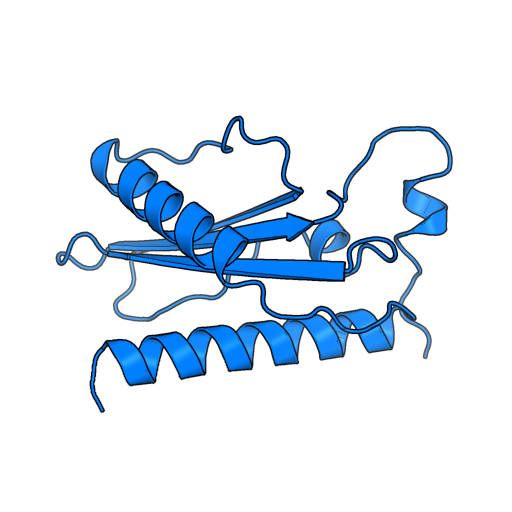 ? 9.425 -1.634 -6.148 1.00 88.62 94 LEU A C 1
ATOM 736 O O . LEU A 1 94 ? 9.932 -2.745 -6.309 1.00 88.62 94 LEU A O 1
ATOM 740 N N . ALA A 1 95 ? 9.458 -0.685 -7.078 1.00 89.12 95 ALA A N 1
ATOM 741 C CA . ALA A 1 95 ? 10.146 -0.821 -8.356 1.00 89.12 95 ALA A CA 1
ATOM 742 C C . ALA A 1 95 ? 11.207 0.277 -8.527 1.00 89.12 95 ALA A C 1
ATOM 744 O O . ALA A 1 95 ? 11.105 1.354 -7.938 1.00 89.12 95 ALA A O 1
ATOM 745 N N . SER A 1 96 ? 12.226 0.004 -9.347 1.00 86.75 96 SER A N 1
ATOM 746 C CA . SER A 1 96 ? 13.257 0.972 -9.735 1.00 86.75 96 SER A CA 1
ATOM 747 C C . SER A 1 96 ? 13.588 0.846 -11.218 1.00 86.75 96 SER A C 1
ATOM 749 O O . SER A 1 96 ? 13.532 -0.255 -11.764 1.00 86.75 96 SER A O 1
ATOM 751 N N . ASP A 1 97 ? 13.946 1.961 -11.854 1.00 86.62 97 ASP A N 1
ATOM 752 C CA . ASP A 1 97 ? 14.402 2.003 -13.248 1.00 86.62 97 ASP A CA 1
ATOM 753 C C . ASP A 1 97 ? 15.913 1.745 -13.397 1.00 86.62 97 ASP A C 1
ATOM 755 O O . ASP A 1 97 ? 16.437 1.760 -14.509 1.00 86.62 97 ASP A O 1
ATOM 759 N N . GLY A 1 98 ? 16.625 1.541 -12.281 1.00 84.69 98 GLY A N 1
ATOM 760 C CA . GLY A 1 98 ? 18.080 1.373 -12.252 1.00 84.69 98 GLY A CA 1
ATOM 761 C C . GLY A 1 98 ? 18.878 2.661 -12.492 1.00 84.69 98 GLY A C 1
ATOM 762 O O . GLY A 1 98 ? 20.103 2.610 -12.499 1.00 84.69 98 GLY A O 1
ATOM 763 N N . LYS A 1 99 ? 18.214 3.812 -12.660 1.00 84.31 99 LYS A N 1
ATOM 764 C CA . LYS A 1 99 ? 18.813 5.130 -12.940 1.00 84.31 99 LYS A CA 1
ATOM 765 C C . LYS A 1 99 ? 18.593 6.138 -11.805 1.00 84.31 99 LYS A C 1
ATOM 767 O O . LYS A 1 99 ? 18.849 7.327 -11.973 1.00 84.31 99 LYS A O 1
ATOM 772 N N . GLY A 1 100 ? 18.132 5.667 -10.645 1.00 80.88 100 GLY A N 1
ATOM 773 C CA . GLY A 1 100 ? 17.873 6.492 -9.460 1.00 80.88 100 GLY A CA 1
ATOM 774 C C . GLY A 1 100 ? 16.406 6.883 -9.262 1.00 80.88 100 GLY A C 1
ATOM 775 O O . GLY A 1 100 ? 16.101 7.646 -8.344 1.00 80.88 100 GLY A O 1
ATOM 776 N N . LYS A 1 101 ? 15.481 6.355 -10.075 1.00 82.19 101 LYS A N 1
ATOM 777 C CA . LYS A 1 101 ? 14.043 6.466 -9.818 1.00 82.19 101 LYS A CA 1
ATOM 778 C C . LYS A 1 101 ? 13.570 5.262 -9.011 1.00 82.19 101 LYS A C 1
ATOM 780 O O . LYS A 1 101 ? 13.858 4.114 -9.363 1.00 82.19 101 LYS A O 1
ATOM 785 N N . PHE A 1 102 ? 12.789 5.529 -7.968 1.00 85.12 102 PHE A N 1
ATOM 786 C CA . PHE A 1 102 ? 12.069 4.512 -7.204 1.00 85.12 102 PHE A CA 1
ATOM 787 C C . PHE A 1 102 ? 10.584 4.871 -7.126 1.00 85.12 102 PHE A C 1
ATOM 789 O O . PHE A 1 102 ? 10.217 6.032 -6.913 1.00 85.12 102 PHE A O 1
ATOM 796 N N . ILE A 1 103 ? 9.731 3.864 -7.306 1.00 85.50 103 ILE A N 1
ATOM 797 C CA . ILE A 1 103 ? 8.283 3.969 -7.115 1.00 85.50 103 ILE A CA 1
ATOM 798 C C . ILE A 1 103 ? 7.861 2.941 -6.074 1.00 85.50 103 ILE A C 1
ATOM 800 O O . ILE A 1 103 ? 8.157 1.753 -6.221 1.00 85.50 103 ILE A O 1
ATOM 804 N N . THR A 1 104 ? 7.133 3.410 -5.064 1.00 86.69 104 THR A N 1
ATOM 805 C CA . THR A 1 104 ? 6.523 2.574 -4.032 1.00 86.69 104 THR A CA 1
ATOM 806 C C . THR A 1 104 ? 5.005 2.667 -4.125 1.00 86.69 104 THR A C 1
ATOM 808 O O . THR A 1 104 ? 4.436 3.759 -4.200 1.00 86.69 104 THR A O 1
ATOM 811 N N . VAL A 1 105 ? 4.340 1.517 -4.079 1.00 87.69 105 VAL A N 1
ATOM 812 C CA . VAL A 1 105 ? 2.880 1.390 -4.103 1.00 87.69 105 VAL A CA 1
ATOM 813 C C . VAL A 1 105 ? 2.440 0.592 -2.881 1.00 87.69 105 VAL A C 1
ATOM 815 O O . VAL A 1 105 ? 3.029 -0.448 -2.587 1.00 87.69 105 VAL A O 1
ATOM 818 N N . ALA A 1 106 ? 1.405 1.064 -2.188 1.00 90.06 106 ALA A N 1
ATOM 819 C CA . ALA A 1 106 ? 0.692 0.310 -1.163 1.00 90.06 106 ALA A CA 1
ATOM 820 C C . ALA A 1 106 ? -0.777 0.125 -1.559 1.00 90.06 106 ALA A C 1
ATOM 822 O O . ALA A 1 106 ? -1.462 1.101 -1.875 1.00 90.06 106 ALA A O 1
ATOM 823 N N . PHE A 1 107 ? -1.246 -1.119 -1.499 1.00 92.38 107 PHE A N 1
ATOM 824 C CA . PHE A 1 107 ? -2.644 -1.504 -1.685 1.00 92.38 107 PHE A CA 1
ATOM 825 C C . PHE A 1 107 ? -3.253 -1.961 -0.369 1.00 92.38 107 PHE A C 1
ATOM 827 O O . PHE A 1 107 ? -2.609 -2.678 0.393 1.00 92.38 107 PHE A O 1
ATOM 834 N N . TYR A 1 108 ? -4.500 -1.574 -0.133 1.00 91.06 108 TYR A N 1
ATOM 835 C CA . TYR A 1 108 ? -5.230 -1.791 1.107 1.00 91.06 108 TYR A CA 1
ATOM 836 C C . TYR A 1 108 ? -6.534 -2.535 0.842 1.00 91.06 108 TYR A C 1
ATOM 838 O O . TYR A 1 108 ? -7.255 -2.230 -0.116 1.00 91.06 108 TYR A O 1
ATOM 846 N N . LYS A 1 109 ? -6.853 -3.493 1.714 1.00 91.62 109 LYS A N 1
ATOM 847 C CA . LYS A 1 109 ? -8.097 -4.262 1.649 1.00 91.62 109 LYS A CA 1
ATOM 848 C C . LYS A 1 109 ? -8.693 -4.476 3.047 1.00 91.62 109 LYS A C 1
ATOM 850 O O . LYS A 1 109 ? -7.962 -4.907 3.939 1.00 91.62 109 LYS A O 1
ATOM 855 N N . PRO A 1 110 ? -10.003 -4.247 3.245 1.00 93.00 110 PRO A N 1
ATOM 856 C CA . PRO A 1 110 ? -10.919 -3.470 2.395 1.00 93.00 110 PRO A CA 1
ATOM 857 C C . PRO A 1 110 ? -10.421 -2.039 2.078 1.00 93.00 110 PRO A C 1
ATOM 859 O O . PRO A 1 110 ? -9.604 -1.507 2.841 1.00 93.00 110 PRO A O 1
ATOM 862 N N . PRO A 1 111 ? -10.871 -1.424 0.963 1.00 88.56 111 PRO A N 1
ATOM 863 C CA . PRO A 1 111 ? -10.488 -0.061 0.598 1.00 88.56 111 PRO A CA 1
ATOM 864 C C . PRO A 1 111 ? -10.992 0.955 1.631 1.00 88.56 111 PRO A C 1
ATOM 866 O O . PRO A 1 111 ? -12.097 0.824 2.158 1.00 88.56 111 PRO A O 1
ATOM 869 N N . GLY A 1 112 ? -10.174 1.968 1.911 1.00 85.56 112 GLY A N 1
ATOM 870 C CA . GLY A 1 112 ? -10.574 3.140 2.682 1.00 85.56 112 GLY A CA 1
ATOM 871 C C . GLY A 1 112 ? -11.016 4.294 1.789 1.00 85.56 112 GLY A C 1
ATOM 872 O O . GLY A 1 112 ? -11.205 4.123 0.586 1.00 85.56 112 GLY A O 1
ATOM 873 N N . ASN A 1 113 ? -11.173 5.482 2.380 1.00 82.44 113 ASN A N 1
ATOM 874 C CA . ASN A 1 113 ? -11.586 6.706 1.678 1.00 82.44 113 ASN A CA 1
ATOM 875 C C . ASN A 1 113 ? -12.908 6.558 0.899 1.00 82.44 113 ASN A C 1
ATOM 877 O O . ASN A 1 113 ? -13.096 7.160 -0.157 1.00 82.44 113 ASN A O 1
ATOM 881 N N . ILE A 1 114 ? -13.831 5.756 1.431 1.00 82.75 114 ILE A N 1
ATOM 882 C CA . ILE A 1 114 ? -15.179 5.601 0.882 1.00 82.75 114 ILE A CA 1
ATOM 883 C C . ILE A 1 114 ? -15.974 6.869 1.217 1.00 82.75 114 ILE A C 1
ATOM 885 O O . ILE A 1 114 ? -16.040 7.266 2.378 1.00 82.75 114 ILE A O 1
ATOM 889 N N . THR A 1 115 ? -16.575 7.501 0.206 1.00 78.75 115 THR A N 1
ATOM 890 C CA . THR A 1 115 ? -17.239 8.817 0.312 1.00 78.75 115 THR A CA 1
ATOM 891 C C . THR A 1 115 ? -18.700 8.752 0.759 1.00 78.75 115 THR A C 1
ATOM 893 O O . THR A 1 115 ? -19.399 9.765 0.749 1.00 78.75 115 THR A O 1
ATOM 896 N N . ASN A 1 116 ? -19.179 7.572 1.149 1.00 82.38 116 ASN A N 1
ATOM 897 C CA . ASN A 1 116 ? -20.533 7.404 1.657 1.00 82.38 116 ASN A CA 1
ATOM 898 C C . ASN A 1 116 ? -20.701 8.160 2.991 1.00 82.38 116 ASN A C 1
ATOM 900 O O . ASN A 1 116 ? -19.780 8.147 3.814 1.00 82.38 116 ASN A O 1
ATOM 904 N N . PRO A 1 117 ? -21.867 8.780 3.246 1.00 83.69 117 PRO A N 1
ATOM 905 C CA . PRO A 1 117 ? -22.125 9.474 4.507 1.00 83.69 117 PRO A CA 1
ATOM 906 C C . PRO A 1 117 ? -21.855 8.581 5.731 1.00 83.69 117 PRO A C 1
ATOM 908 O O . PRO A 1 117 ? -22.270 7.422 5.745 1.00 83.69 117 PRO A O 1
ATOM 911 N N . GLY A 1 118 ? -21.154 9.106 6.741 1.00 80.69 118 GLY A N 1
ATOM 912 C CA . GLY A 1 118 ? -20.821 8.401 7.990 1.00 80.69 118 GLY A CA 1
ATOM 913 C C . GLY A 1 118 ? -19.567 7.517 7.934 1.00 80.69 118 GLY A C 1
ATOM 914 O O . GLY A 1 118 ? -18.970 7.220 8.968 1.00 80.69 118 GLY A O 1
ATOM 915 N N . TYR A 1 119 ? -19.107 7.118 6.740 1.00 83.62 119 TYR A N 1
ATOM 916 C CA . TYR A 1 119 ? -17.967 6.200 6.614 1.00 83.62 119 TYR A CA 1
ATOM 917 C C . TYR A 1 119 ? -16.661 6.826 7.095 1.00 83.62 119 TYR A C 1
ATOM 919 O O . TYR A 1 119 ? -15.821 6.127 7.664 1.00 83.62 119 TYR A O 1
ATOM 927 N N . PHE A 1 120 ? -16.472 8.124 6.861 1.00 83.50 120 PHE A N 1
ATOM 928 C CA . PHE A 1 120 ? -15.269 8.818 7.297 1.00 83.50 120 PHE A CA 1
ATOM 929 C C . PHE A 1 120 ? -15.216 8.899 8.824 1.00 83.50 120 PHE A C 1
ATOM 931 O O . PHE A 1 120 ? -14.214 8.528 9.425 1.00 83.50 120 PHE A O 1
ATOM 938 N N . GLU A 1 121 ? -16.314 9.299 9.457 1.00 84.12 121 GLU A N 1
ATOM 939 C CA . GLU A 1 121 ? -16.437 9.436 10.906 1.00 84.12 121 GLU A CA 1
ATOM 940 C C . GLU A 1 121 ? -16.256 8.094 11.624 1.00 84.12 121 GLU A C 1
ATOM 942 O O . GLU A 1 121 ? -15.647 8.038 12.696 1.00 84.12 121 GLU A O 1
ATOM 947 N N . ASP A 1 122 ? -16.734 6.999 11.033 1.00 85.88 122 ASP A N 1
ATOM 948 C CA . ASP A 1 122 ? -16.589 5.650 11.584 1.00 85.88 122 ASP A CA 1
ATOM 949 C C . ASP A 1 122 ? -15.159 5.108 11.483 1.00 85.88 122 ASP A C 1
ATOM 951 O O . ASP A 1 122 ? -14.715 4.355 12.359 1.00 85.88 122 ASP A O 1
ATOM 955 N N . ASN A 1 123 ? -14.416 5.510 10.447 1.00 85.81 123 ASN A N 1
ATOM 956 C CA . ASN A 1 123 ? -13.113 4.931 10.124 1.00 85.81 123 ASN A CA 1
ATOM 957 C C . ASN A 1 123 ? -11.911 5.821 10.439 1.00 85.81 123 ASN A C 1
ATOM 959 O O . ASN A 1 123 ? -10.804 5.294 10.540 1.00 85.81 123 ASN A O 1
ATOM 963 N N . VAL A 1 124 ? -12.107 7.127 10.602 1.00 86.31 124 VAL A N 1
ATOM 964 C CA . VAL A 1 124 ? -11.053 8.113 10.850 1.00 86.31 124 VAL A CA 1
ATOM 965 C C . VAL A 1 124 ? -11.329 8.782 12.189 1.00 86.31 124 VAL A C 1
ATOM 967 O O . VAL A 1 124 ? -12.007 9.803 12.285 1.00 86.31 124 VAL A O 1
ATOM 970 N N . LYS A 1 125 ? -10.808 8.181 13.260 1.00 85.38 125 LYS A N 1
ATOM 971 C CA . LYS A 1 125 ? -10.892 8.768 14.601 1.00 85.38 125 LYS A CA 1
ATOM 972 C C . LYS A 1 125 ? -9.742 9.759 14.812 1.00 85.38 125 LYS A C 1
ATOM 974 O O . LYS A 1 125 ? -8.654 9.533 14.278 1.00 85.38 125 LYS A O 1
ATOM 979 N N . PRO A 1 126 ? -9.940 10.854 15.567 1.00 82.69 126 PRO A N 1
ATOM 980 C CA . PRO A 1 126 ? -8.828 11.690 16.007 1.00 82.69 126 PRO A CA 1
ATOM 981 C C . PRO A 1 126 ? -7.851 10.859 16.847 1.00 82.69 126 PRO A C 1
ATOM 983 O O . PRO A 1 126 ? -8.249 9.872 17.467 1.00 82.69 126 PRO A O 1
ATOM 986 N N . ALA A 1 127 ? -6.579 11.257 16.868 1.00 77.88 127 ALA A N 1
ATOM 987 C CA . ALA A 1 127 ? -5.610 10.628 17.756 1.00 77.88 127 ALA A CA 1
ATOM 988 C C . ALA A 1 127 ? -6.066 10.823 19.211 1.00 77.88 127 ALA A C 1
ATOM 990 O O . ALA A 1 127 ? -6.336 11.952 19.633 1.00 77.88 127 ALA A O 1
ATOM 991 N N . GLY A 1 128 ? -6.183 9.728 19.960 1.00 69.75 128 GLY A N 1
ATOM 992 C CA . GLY A 1 128 ? -6.418 9.785 21.400 1.00 69.75 128 GLY A CA 1
ATOM 993 C C . GLY A 1 128 ? -5.107 10.117 22.109 1.00 69.75 128 GLY A C 1
ATOM 994 O O . GLY A 1 128 ? -4.097 9.478 21.822 1.00 69.75 128 GLY A O 1
ATOM 995 N N . ARG A 1 129 ? -5.116 11.132 22.982 1.00 49.22 129 ARG A N 1
ATOM 996 C CA . ARG A 1 129 ? -4.026 11.363 23.947 1.00 49.22 129 ARG A CA 1
ATOM 997 C C . ARG A 1 129 ? -3.914 10.201 24.923 1.00 49.22 129 ARG A C 1
ATOM 999 O O . ARG A 1 129 ? -4.984 9.677 25.307 1.00 49.22 129 ARG A O 1
#

Nearest PDB structures (foldseek):
  1smb-assembly1_A  TM=9.242E-01  e=2.371E-11  Homo sapiens
  5vhg-assembly1_A  TM=9.129E-01  e=2.703E-11  Homo sapiens
  5jys-assembly1_A  TM=8.301E-01  e=3.045E-09  Saccharomyces cerevisiae S288C
  2dda-assembly4_D  TM=7.989E-01  e=5.054E-06  Pseudechis australis
  2ddb-assembly2_B  TM=7.434E-01  e=3.618E-05  Pseudechis porphyriacus

Secondary structure (DSSP, 8-state):
--HHHHHHHHHHHHHHHHHHHHHHTTPPPPEE-HHHHHHHHHHHHHHHHTT-----TT--EEEEEEEESSS-----S-HHHHT-TT--EEEEEEEE-SSSEEEEEEEEES-----STTHHHHH-PPPP-

Organism: Sinocyclocheilus grahami (NCBI:txid75366)

pLDDT: mean 82.2, std 11.48, range [47.56, 95.56]